Protein AF-A0A1K2HJA5-F1 (afdb_monomer)

Foldseek 3Di:
DDPVVVVLVVLLVLLVVVLPDPPWDPLLNVLSVVLNVCVVVVHDQQVSLQSNLVSCVVCLVVVNGDPSVNVSSVVCVVVCSHPCVCCVPCVVPPPPPDDDD

InterPro domains:
  IPR015046 Lactococcin-A immunity protein-like [PF08951] (7-77)

Solvent-accessible surface area (backbone atoms only — not comparable to full-atom values): 5990 Å² total; per-residue (Å²): 135,55,76,65,57,53,55,51,51,53,50,48,52,51,40,49,56,54,52,68,39,83,85,51,52,67,84,59,36,53,48,39,47,50,37,43,58,40,53,75,69,67,46,64,62,55,60,45,36,37,54,40,45,63,71,46,43,71,35,55,78,66,70,64,49,42,73,70,56,42,53,49,51,49,52,36,51,75,69,53,55,32,55,69,75,52,56,81,75,42,68,85,55,82,77,73,88,79,84,90,129

Radius of gyration: 13.97 Å; Cα contacts (8 Å, |Δi|>4): 68; chains: 1; bounding box: 33×35×31 Å

Structure (mmCIF, N/CA/C/O backbone):
data_AF-A0A1K2HJA5-F1
#
_entry.id   AF-A0A1K2HJA5-F1
#
loop_
_atom_site.group_PDB
_atom_site.id
_atom_site.type_symbol
_atom_site.label_atom_id
_atom_site.label_alt_id
_atom_site.label_comp_id
_atom_site.label_asym_id
_atom_site.label_entity_id
_atom_site.label_seq_id
_atom_site.pdbx_PDB_ins_code
_atom_site.Cartn_x
_atom_site.Cartn_y
_atom_site.Cartn_z
_atom_site.occupancy
_atom_site.B_iso_or_equiv
_atom_site.auth_seq_id
_atom_site.auth_comp_id
_atom_site.auth_asym_id
_atom_site.auth_atom_id
_atom_site.pdbx_PDB_model_num
ATOM 1 N N . MET A 1 1 ? -21.731 2.416 13.778 1.00 57.41 1 MET A N 1
ATOM 2 C CA . MET A 1 1 ? -20.502 2.507 12.966 1.00 57.41 1 MET A CA 1
ATOM 3 C C . MET A 1 1 ? -19.726 3.730 13.411 1.00 57.41 1 MET A C 1
ATOM 5 O O . MET A 1 1 ? -20.268 4.830 13.380 1.00 57.41 1 MET A O 1
ATOM 9 N N . THR A 1 2 ? -18.512 3.538 13.913 1.00 79.06 2 THR A N 1
ATOM 10 C CA . THR A 1 2 ? -17.662 4.637 14.386 1.00 79.06 2 THR A CA 1
ATOM 11 C C . THR A 1 2 ? -17.005 5.360 13.207 1.00 79.06 2 THR A C 1
ATOM 13 O O . THR A 1 2 ? -16.874 4.808 12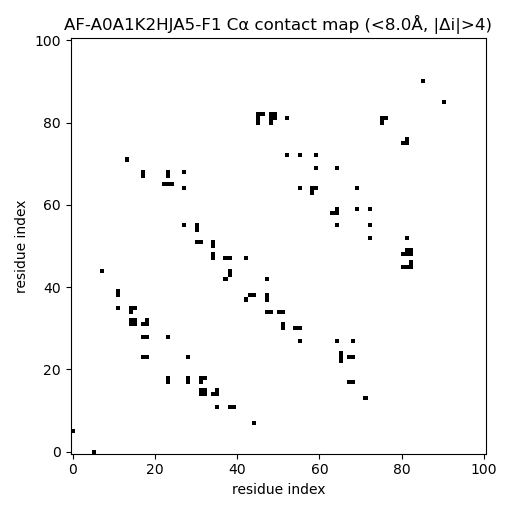.114 1.00 79.06 2 THR A O 1
ATOM 16 N N . LYS A 1 3 ? -16.558 6.607 13.412 1.00 75.44 3 LYS A N 1
ATOM 17 C CA . LYS A 1 3 ? -15.846 7.380 12.377 1.00 75.44 3 LYS A CA 1
ATOM 18 C C . LYS A 1 3 ? -14.633 6.617 11.814 1.00 75.44 3 LYS A C 1
ATOM 20 O O . LYS A 1 3 ? -14.425 6.619 10.607 1.00 75.44 3 LYS A O 1
ATOM 25 N N . ARG A 1 4 ? -13.887 5.913 12.675 1.00 71.50 4 ARG A N 1
ATOM 26 C CA . ARG A 1 4 ? -12.691 5.151 12.276 1.00 71.50 4 ARG A CA 1
ATOM 27 C C . ARG A 1 4 ? -13.015 3.917 11.434 1.00 71.50 4 ARG A C 1
ATOM 29 O O . ARG A 1 4 ? -12.296 3.627 10.488 1.00 71.50 4 ARG A O 1
ATOM 36 N N . GLU A 1 5 ? -14.098 3.208 11.750 1.00 77.25 5 GLU A N 1
ATOM 37 C CA . GLU A 1 5 ? -14.551 2.061 10.947 1.00 77.25 5 GLU A CA 1
ATOM 38 C C . GLU A 1 5 ? -14.920 2.492 9.527 1.00 77.25 5 GLU A C 1
ATOM 40 O O . GLU A 1 5 ? -14.551 1.830 8.561 1.00 77.25 5 GLU A O 1
ATOM 45 N N . LYS A 1 6 ? -15.592 3.643 9.390 1.00 82.25 6 LYS A N 1
ATOM 46 C CA . LYS A 1 6 ? -15.922 4.209 8.079 1.00 82.25 6 LYS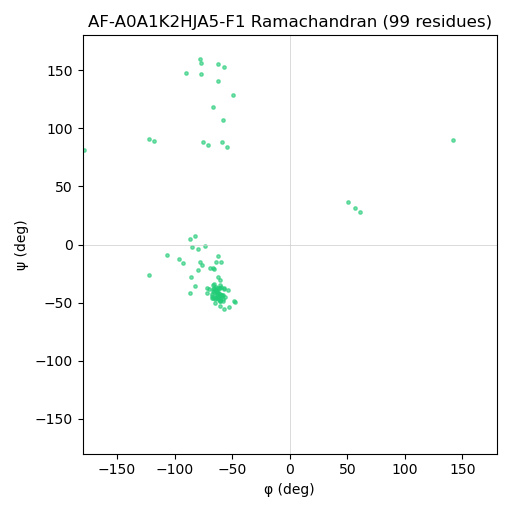 A CA 1
ATOM 47 C C . LYS A 1 6 ? -14.666 4.506 7.257 1.00 82.25 6 LYS A C 1
ATOM 49 O O . LYS A 1 6 ? -14.578 4.078 6.112 1.00 82.25 6 LYS A O 1
ATOM 54 N N . GLU A 1 7 ? -13.683 5.174 7.857 1.00 81.38 7 GLU A N 1
ATOM 55 C CA . GLU A 1 7 ? -12.412 5.507 7.198 1.00 81.38 7 GLU A CA 1
ATOM 56 C C . GLU A 1 7 ? -11.609 4.256 6.796 1.00 81.38 7 GLU A C 1
ATOM 58 O O . GLU A 1 7 ? -10.998 4.232 5.724 1.00 81.38 7 GLU A O 1
ATOM 63 N N . SER A 1 8 ? -11.628 3.212 7.633 1.00 81.88 8 SER A N 1
ATOM 64 C CA . SER A 1 8 ? -11.003 1.915 7.341 1.00 81.88 8 SER A CA 1
ATOM 65 C C . SER A 1 8 ? -11.672 1.227 6.149 1.00 81.88 8 SER A C 1
ATOM 67 O O . SER A 1 8 ? -10.991 0.777 5.228 1.00 81.88 8 SER A O 1
ATOM 69 N N . ASN A 1 9 ? -13.007 1.211 6.116 1.00 87.62 9 ASN A N 1
ATOM 70 C CA . ASN A 1 9 ? -13.778 0.615 5.023 1.00 87.62 9 ASN A CA 1
ATOM 71 C C . ASN A 1 9 ? -13.591 1.368 3.697 1.00 87.62 9 ASN A C 1
ATOM 73 O O . ASN A 1 9 ? -13.493 0.749 2.639 1.00 87.62 9 ASN A O 1
ATOM 77 N N . GLU A 1 10 ? -13.488 2.697 3.740 1.00 91.12 10 GLU A N 1
ATOM 78 C CA . GLU A 1 10 ? -13.179 3.512 2.560 1.00 91.12 10 GLU A CA 1
ATOM 79 C C . GLU A 1 10 ? -11.787 3.195 1.996 1.00 91.12 10 GLU A C 1
ATOM 81 O O . GLU A 1 10 ? -11.621 3.109 0.779 1.00 91.12 10 GLU A O 1
ATOM 86 N N . ILE A 1 11 ? -10.787 2.987 2.860 1.00 91.44 11 ILE A N 1
ATOM 87 C CA . ILE A 1 11 ? -9.437 2.584 2.437 1.00 91.44 11 ILE A CA 1
ATOM 88 C C . ILE A 1 11 ? -9.436 1.177 1.852 1.00 91.44 11 ILE A C 1
ATOM 90 O O . ILE A 1 11 ? -8.842 0.962 0.797 1.00 91.44 11 ILE A O 1
ATOM 94 N N . LEU A 1 12 ? -10.127 0.235 2.494 1.00 93.75 12 LEU A N 1
ATOM 95 C CA . LEU A 1 12 ? -10.254 -1.126 1.987 1.00 93.75 12 LEU A CA 1
ATOM 96 C C . LEU A 1 12 ? -10.896 -1.141 0.591 1.00 93.75 12 LEU A C 1
ATOM 98 O O . LEU A 1 12 ? -10.388 -1.810 -0.306 1.00 93.75 12 LEU A O 1
ATOM 102 N N . SER A 1 13 ? -11.947 -0.345 0.379 1.00 95.25 13 SER A N 1
ATOM 103 C CA . SER A 1 13 ? -12.590 -0.184 -0.932 1.00 95.25 13 SER A CA 1
ATOM 104 C C . SER A 1 13 ? -11.633 0.386 -1.988 1.00 95.25 13 SER A C 1
ATOM 106 O O . SER A 1 13 ? -11.560 -0.117 -3.109 1.00 95.25 13 SER A O 1
ATOM 108 N N . GLN A 1 14 ? -10.824 1.388 -1.631 1.00 95.56 14 GLN A N 1
ATOM 109 C CA . GLN A 1 14 ? -9.804 1.929 -2.536 1.00 95.56 14 GLN A CA 1
ATOM 110 C C . GLN A 1 14 ? -8.752 0.882 -2.913 1.00 95.56 14 GLN A C 1
ATOM 112 O O . GLN A 1 14 ? -8.455 0.724 -4.096 1.00 95.56 14 GLN A O 1
ATOM 117 N N . ILE A 1 15 ? -8.226 0.135 -1.937 1.00 96.00 15 ILE A N 1
ATOM 118 C CA . ILE A 1 15 ? -7.258 -0.944 -2.184 1.00 96.00 15 ILE A CA 1
ATOM 119 C C . ILE A 1 15 ? -7.874 -2.005 -3.100 1.00 96.00 15 ILE A C 1
ATOM 121 O O . ILE A 1 15 ? -7.229 -2.440 -4.050 1.00 96.00 15 ILE A O 1
ATOM 125 N N . TYR A 1 16 ? -9.131 -2.382 -2.863 1.00 96.75 16 TYR A N 1
ATOM 126 C CA . TYR A 1 16 ? -9.851 -3.338 -3.700 1.00 96.75 16 TYR A CA 1
ATOM 127 C C . TYR A 1 16 ? -9.924 -2.880 -5.165 1.00 96.75 16 TYR A C 1
ATOM 129 O O . TYR A 1 16 ? -9.554 -3.628 -6.070 1.00 96.75 16 TYR A O 1
ATOM 137 N N . ASN A 1 17 ? -10.310 -1.623 -5.403 1.00 97.31 17 ASN A N 1
ATOM 138 C CA . ASN A 1 17 ? -10.368 -1.049 -6.750 1.00 97.31 17 ASN A CA 1
ATOM 139 C C . ASN A 1 17 ? -8.994 -1.015 -7.436 1.00 97.31 17 ASN A C 1
ATOM 141 O O . ASN A 1 17 ? -8.900 -1.266 -8.636 1.00 97.31 17 ASN A O 1
ATOM 145 N N . LEU A 1 18 ? -7.920 -0.741 -6.689 1.00 97.19 18 LEU A N 1
ATOM 146 C CA . LEU A 1 18 ? 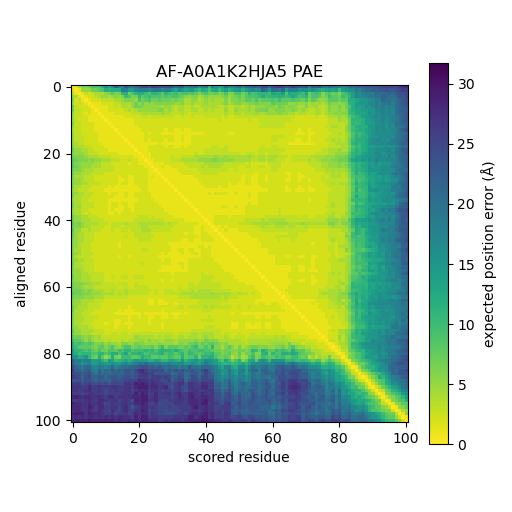-6.559 -0.779 -7.229 1.00 97.19 18 LEU A CA 1
ATOM 147 C C . LEU A 1 18 ? -6.134 -2.199 -7.605 1.00 97.19 18 LEU A C 1
ATOM 149 O O . LEU A 1 18 ? -5.570 -2.393 -8.674 1.00 97.19 18 LEU A O 1
ATOM 153 N N . VAL A 1 19 ? -6.435 -3.197 -6.771 1.00 96.81 19 VAL A N 1
ATOM 154 C CA . VAL A 1 19 ? -6.125 -4.609 -7.059 1.00 96.81 19 VAL A CA 1
ATOM 155 C C . VAL A 1 19 ? -6.815 -5.085 -8.339 1.00 96.81 19 VAL A C 1
ATOM 157 O O . VAL A 1 19 ? -6.234 -5.870 -9.088 1.00 96.81 19 VAL A O 1
ATOM 160 N N . LEU A 1 20 ? -8.038 -4.618 -8.598 1.00 96.62 20 LEU A N 1
ATOM 161 C CA . LEU A 1 20 ? -8.785 -4.950 -9.812 1.00 96.62 20 LEU A CA 1
ATOM 162 C C . LEU A 1 20 ? -8.310 -4.200 -11.058 1.00 96.62 20 LEU A C 1
ATOM 164 O O . LEU A 1 20 ? -8.607 -4.635 -12.169 1.00 96.62 20 LEU A O 1
ATOM 168 N N . ASN A 1 21 ? -7.572 -3.103 -10.900 1.00 95.69 21 ASN A N 1
ATOM 169 C CA . ASN A 1 21 ? -7.135 -2.284 -12.019 1.00 95.69 21 ASN A CA 1
ATOM 170 C C . ASN A 1 21 ? -6.134 -3.067 -12.902 1.00 95.69 21 ASN A C 1
ATOM 172 O O . ASN A 1 21 ? -5.066 -3.440 -12.415 1.00 95.69 21 ASN A O 1
ATOM 176 N N . PRO A 1 22 ? -6.435 -3.334 -14.187 1.00 94.19 22 PRO A N 1
ATOM 177 C CA . PRO A 1 22 ? -5.539 -4.084 -15.070 1.00 94.19 22 PRO A CA 1
ATOM 178 C C . PRO A 1 22 ? -4.225 -3.348 -15.376 1.00 94.19 22 PRO A C 1
ATOM 180 O O . PRO A 1 22 ? -3.243 -4.002 -15.709 1.00 94.19 22 PRO A O 1
ATOM 183 N N . ASP A 1 23 ? -4.185 -2.026 -15.200 1.00 94.31 23 ASP A N 1
ATOM 184 C CA . ASP A 1 23 ? -3.058 -1.166 -15.580 1.00 94.31 23 ASP A CA 1
ATOM 185 C C . ASP A 1 23 ? -1.95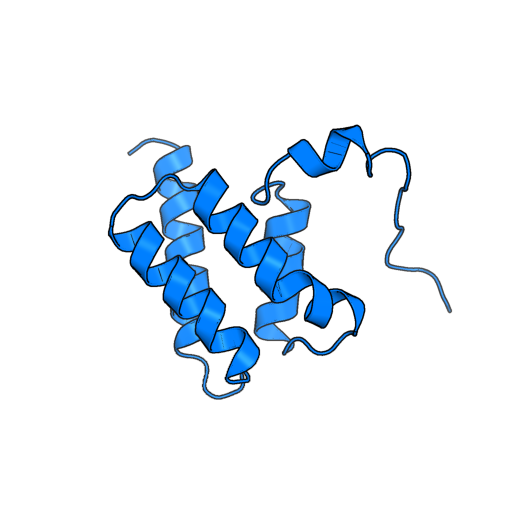5 -1.081 -14.511 1.00 94.31 23 ASP A C 1
ATOM 187 O O . ASP A 1 23 ? -0.944 -0.404 -14.710 1.00 94.31 23 ASP A O 1
ATOM 191 N N . ILE A 1 24 ? -2.137 -1.731 -13.354 1.00 95.81 24 ILE A N 1
ATOM 192 C CA . ILE A 1 24 ? -1.116 -1.761 -12.297 1.00 95.81 24 ILE A CA 1
ATOM 193 C C . ILE A 1 24 ? -0.171 -2.944 -12.475 1.00 95.81 24 ILE A C 1
ATOM 195 O O . ILE A 1 24 ? -0.565 -4.041 -12.882 1.00 95.81 24 ILE A O 1
ATOM 199 N N . ASN A 1 25 ? 1.082 -2.752 -12.084 1.00 95.69 25 ASN A N 1
ATOM 200 C CA . ASN A 1 25 ? 2.092 -3.788 -12.195 1.00 95.69 25 ASN A CA 1
ATOM 201 C C . ASN A 1 25 ? 1.945 -4.848 -11.097 1.00 95.69 25 ASN A C 1
ATOM 203 O O . ASN A 1 25 ? 1.475 -4.580 -9.988 1.00 95.69 25 ASN A O 1
ATOM 207 N N . THR A 1 26 ? 2.454 -6.053 -11.356 1.00 95.56 26 THR A N 1
ATOM 208 C CA . THR A 1 26 ? 2.431 -7.165 -10.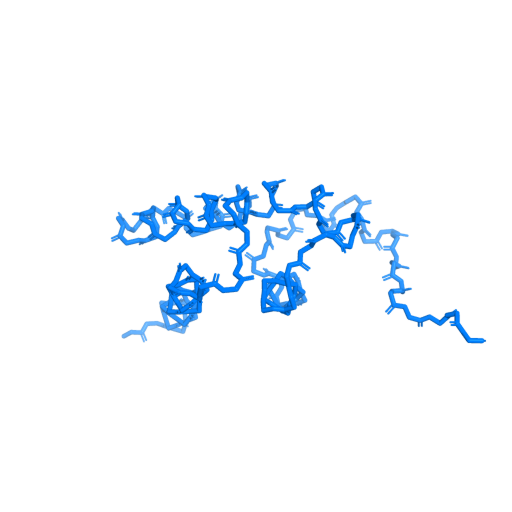391 1.00 95.56 26 THR A CA 1
ATOM 209 C C . THR A 1 26 ? 3.108 -6.813 -9.063 1.00 95.56 26 THR A C 1
ATOM 211 O O . THR A 1 26 ? 2.606 -7.183 -8.006 1.00 95.56 26 THR A O 1
ATOM 214 N N . TYR A 1 27 ? 4.213 -6.060 -9.089 1.00 95.25 27 TYR A N 1
ATOM 215 C CA . TYR A 1 27 ? 4.925 -5.662 -7.867 1.00 95.25 27 TYR A CA 1
ATOM 216 C C . TYR A 1 27 ? 4.145 -4.652 -7.007 1.00 95.25 27 TYR A C 1
ATOM 218 O O . TYR A 1 27 ? 4.418 -4.541 -5.818 1.00 95.25 27 TYR A O 1
ATOM 226 N N . GLU A 1 28 ? 3.167 -3.944 -7.579 1.00 97.31 28 GLU A N 1
ATOM 227 C CA . GLU A 1 28 ? 2.223 -3.089 -6.844 1.00 97.31 28 GLU A CA 1
ATOM 228 C C . GLU A 1 28 ? 1.032 -3.920 -6.360 1.00 97.31 28 GLU A C 1
ATOM 230 O O . GLU A 1 28 ? 0.578 -3.792 -5.224 1.00 97.31 28 GLU A O 1
ATOM 235 N N . ARG A 1 29 ? 0.539 -4.819 -7.222 1.00 97.88 29 ARG A N 1
ATOM 236 C CA . ARG A 1 29 ? -0.631 -5.656 -6.953 1.00 97.88 29 ARG A CA 1
ATOM 237 C C . ARG A 1 29 ? -0.410 -6.611 -5.786 1.00 97.88 29 ARG A C 1
ATOM 239 O O . ARG A 1 29 ? -1.315 -6.778 -4.975 1.00 97.88 29 ARG A O 1
ATOM 246 N N . THR A 1 30 ? 0.764 -7.230 -5.685 1.00 97.56 30 THR A N 1
ATOM 247 C CA . THR A 1 30 ? 1.087 -8.189 -4.616 1.00 97.56 30 THR A CA 1
ATOM 248 C C . THR A 1 30 ? 0.924 -7.596 -3.206 1.00 97.56 30 THR A C 1
ATOM 250 O O . THR A 1 30 ? 0.144 -8.158 -2.431 1.00 97.56 30 THR A O 1
ATOM 253 N N . PRO A 1 31 ? 1.576 -6.471 -2.843 1.00 97.25 31 PRO A N 1
ATOM 254 C CA . PRO A 1 31 ? 1.398 -5.870 -1.521 1.00 97.25 31 PRO A CA 1
ATOM 255 C C . PRO A 1 31 ? -0.018 -5.316 -1.307 1.00 97.25 31 PRO A C 1
ATOM 257 O O . PRO A 1 31 ? -0.568 -5.471 -0.216 1.00 97.25 31 PRO A O 1
ATOM 260 N N . LEU A 1 32 ? -0.668 -4.767 -2.344 1.00 97.88 32 LEU A N 1
ATOM 261 C CA . LEU A 1 32 ? -2.068 -4.329 -2.260 1.00 97.88 32 LEU A CA 1
ATOM 262 C C . LEU A 1 32 ? -3.019 -5.493 -1.940 1.00 97.88 32 LEU A C 1
ATOM 264 O O . LEU A 1 32 ? -3.867 -5.369 -1.060 1.00 97.88 32 LEU A O 1
ATOM 268 N N . LEU A 1 33 ? -2.860 -6.640 -2.606 1.00 97.75 33 LEU A N 1
ATOM 269 C CA . LEU A 1 33 ? -3.669 -7.836 -2.367 1.00 97.75 33 LEU A CA 1
ATOM 270 C C . LEU A 1 33 ? -3.435 -8.402 -0.961 1.00 97.75 33 LEU A C 1
ATOM 272 O O . LEU A 1 33 ? -4.384 -8.822 -0.298 1.00 97.75 33 LEU A O 1
ATOM 276 N N . ASN A 1 34 ? -2.186 -8.387 -0.491 1.00 97.56 34 ASN A N 1
ATOM 277 C CA . ASN A 1 34 ? -1.852 -8.785 0.872 1.00 97.56 34 ASN A CA 1
ATOM 278 C C . ASN A 1 34 ? -2.561 -7.879 1.894 1.00 97.56 34 ASN A C 1
ATOM 280 O O . ASN A 1 34 ? -3.317 -8.371 2.734 1.00 97.56 34 ASN A O 1
ATOM 284 N N . ALA A 1 35 ? -2.411 -6.558 1.763 1.00 96.56 35 ALA A N 1
ATOM 285 C CA . ALA A 1 35 ? -3.075 -5.592 2.632 1.00 96.56 35 ALA A CA 1
ATOM 286 C C . ALA A 1 35 ? -4.602 -5.767 2.628 1.00 96.56 35 ALA A C 1
ATOM 288 O O . ALA A 1 35 ? -5.216 -5.836 3.692 1.00 96.56 35 ALA A O 1
ATOM 289 N N . LYS A 1 36 ? -5.205 -5.936 1.445 1.00 96.50 36 LYS A N 1
ATOM 290 C CA . LYS A 1 36 ? -6.639 -6.208 1.258 1.00 96.50 36 LYS A CA 1
ATOM 291 C C . LYS A 1 36 ? -7.098 -7.407 2.093 1.00 96.50 36 LYS A C 1
ATOM 293 O O . LYS A 1 36 ? -8.019 -7.286 2.894 1.00 96.50 36 LYS A O 1
ATOM 298 N N . ASN A 1 37 ? -6.424 -8.549 1.948 1.00 97.06 37 ASN A N 1
ATOM 299 C CA . ASN A 1 37 ? -6.788 -9.788 2.641 1.00 97.06 37 ASN A CA 1
ATOM 300 C C . ASN A 1 37 ? -6.604 -9.689 4.166 1.00 97.06 37 ASN A C 1
ATOM 302 O O . ASN A 1 37 ? -7.361 -10.299 4.917 1.00 97.06 37 ASN A O 1
ATOM 306 N N . ARG A 1 38 ? -5.601 -8.939 4.639 1.00 96.25 38 ARG A N 1
ATOM 307 C CA . ARG A 1 38 ? -5.359 -8.721 6.077 1.00 96.25 38 ARG A CA 1
ATOM 308 C C . ARG A 1 38 ? -6.410 -7.802 6.696 1.00 96.25 38 ARG A C 1
ATOM 310 O O . ARG A 1 38 ? -6.925 -8.094 7.772 1.00 96.25 38 ARG A O 1
ATOM 317 N N . LEU A 1 39 ? -6.783 -6.732 5.993 1.00 93.25 39 LEU A N 1
ATOM 318 C CA . LEU A 1 39 ? -7.853 -5.826 6.416 1.00 93.25 39 LEU A CA 1
ATOM 319 C C . LEU A 1 39 ? -9.221 -6.524 6.454 1.00 93.25 39 LEU A C 1
ATOM 321 O O . LEU A 1 39 ? -9.967 -6.322 7.407 1.00 93.25 39 LEU A O 1
ATOM 325 N N . GLU A 1 40 ? -9.529 -7.401 5.491 1.00 93.31 40 GLU A N 1
ATOM 326 C CA . GLU A 1 40 ? -10.756 -8.223 5.512 1.00 93.31 40 GLU A CA 1
ATOM 327 C C . GLU A 1 40 ? -10.834 -9.149 6.734 1.00 93.31 40 GLU A C 1
ATOM 329 O O . GLU A 1 40 ? -11.917 -9.428 7.244 1.00 93.31 40 GLU A O 1
ATOM 334 N N . LYS A 1 41 ? -9.683 -9.601 7.241 1.00 94.06 41 LYS A N 1
ATOM 335 C CA . LYS A 1 41 ? -9.583 -10.411 8.463 1.00 94.06 41 LYS A CA 1
ATOM 336 C C . LYS A 1 41 ? -9.614 -9.579 9.749 1.00 94.06 41 LYS A C 1
ATOM 338 O O . LYS A 1 41 ? -9.408 -10.136 10.824 1.00 94.06 41 LYS A O 1
ATOM 343 N N . ASN A 1 42 ? -9.879 -8.274 9.659 1.00 90.00 42 ASN A N 1
ATOM 344 C CA . ASN A 1 42 ? -9.836 -7.331 10.778 1.00 90.00 42 ASN A CA 1
ATOM 345 C C . ASN A 1 42 ? -8.473 -7.296 11.495 1.00 90.00 42 ASN A C 1
ATOM 347 O O . ASN A 1 42 ? -8.404 -7.049 12.701 1.00 90.00 42 ASN A O 1
ATOM 351 N N . GLU A 1 43 ? -7.370 -7.535 10.773 1.00 92.31 43 GLU A N 1
ATOM 352 C CA . GLU A 1 43 ? -6.042 -7.279 11.333 1.00 92.31 43 GLU A CA 1
ATOM 353 C C . GLU A 1 43 ? -5.861 -5.791 11.666 1.00 92.31 43 GLU A C 1
ATOM 355 O O . GLU A 1 43 ? -6.492 -4.909 11.082 1.00 92.31 43 GLU A O 1
ATOM 360 N N . TYR A 1 44 ? -4.965 -5.504 12.615 1.00 90.00 44 TYR A N 1
ATOM 361 C CA . TYR A 1 44 ? -4.743 -4.154 13.126 1.00 90.00 44 TYR A CA 1
ATOM 362 C C . TYR A 1 44 ? -4.353 -3.170 12.010 1.00 90.00 44 TYR A C 1
ATOM 364 O O . TYR A 1 44 ? -3.222 -3.188 11.515 1.00 90.00 44 TYR A O 1
ATOM 372 N N . PHE A 1 45 ? -5.293 -2.288 11.655 1.00 89.50 45 PHE A N 1
ATOM 373 C CA . PHE A 1 45 ? -5.203 -1.378 10.510 1.00 89.50 45 PHE A CA 1
ATOM 374 C C . PHE A 1 45 ? -3.868 -0.614 10.418 1.00 89.50 45 PHE A C 1
ATOM 376 O O . PHE A 1 45 ? -3.247 -0.670 9.356 1.00 89.50 45 PHE A O 1
ATOM 383 N N . PRO A 1 46 ? -3.348 0.026 11.490 1.00 89.25 46 PRO A N 1
ATOM 384 C CA . PRO A 1 46 ? -2.081 0.757 11.406 1.00 89.25 46 PRO A CA 1
ATOM 385 C C . PRO A 1 46 ? -0.891 -0.123 11.016 1.00 89.25 46 PRO A C 1
ATOM 387 O O . PRO A 1 46 ? -0.053 0.301 10.226 1.00 89.25 46 PRO A O 1
ATOM 390 N N . ARG A 1 47 ? -0.840 -1.372 11.502 1.00 90.50 47 ARG A N 1
ATOM 391 C CA . ARG A 1 47 ? 0.223 -2.315 11.130 1.00 90.50 47 ARG A CA 1
ATOM 392 C C . ARG A 1 47 ? 0.127 -2.696 9.657 1.00 90.5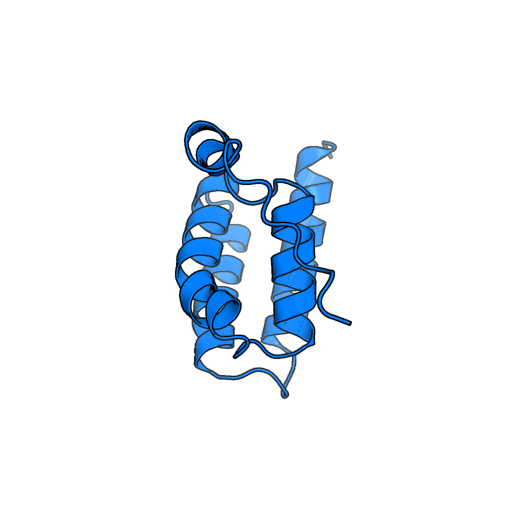0 47 ARG A C 1
ATOM 394 O O . ARG A 1 47 ? 1.135 -2.670 8.964 1.00 90.50 47 ARG A O 1
ATOM 401 N N . VAL A 1 48 ? -1.075 -3.010 9.174 1.00 94.25 48 VAL A N 1
ATOM 402 C CA . VAL A 1 48 ? -1.279 -3.379 7.765 1.00 94.25 48 VAL A CA 1
ATOM 403 C C . VAL A 1 48 ? -0.911 -2.221 6.836 1.00 94.25 48 VAL A C 1
ATOM 405 O O . VAL A 1 48 ? -0.230 -2.431 5.836 1.00 94.25 48 VAL A O 1
ATOM 408 N N . MET A 1 49 ? -1.305 -0.994 7.186 1.00 93.19 49 MET A N 1
ATOM 409 C CA . MET A 1 49 ? -0.963 0.193 6.403 1.00 93.19 49 MET A CA 1
ATOM 410 C C . MET A 1 49 ? 0.537 0.490 6.419 1.00 93.19 49 MET A C 1
ATOM 412 O O . MET A 1 49 ? 1.084 0.832 5.376 1.00 93.19 49 MET A O 1
ATOM 416 N N . LYS A 1 50 ? 1.217 0.326 7.559 1.00 91.12 50 LYS A N 1
ATOM 417 C CA . LYS A 1 50 ? 2.675 0.481 7.655 1.00 91.12 50 LYS A CA 1
ATOM 418 C C . LYS A 1 50 ? 3.425 -0.525 6.783 1.00 91.12 50 LYS A C 1
ATOM 420 O O . LYS A 1 50 ? 4.362 -0.145 6.087 1.00 91.12 50 LYS A O 1
ATOM 425 N N . ASP A 1 51 ? 3.005 -1.788 6.804 1.00 94.56 51 ASP A N 1
ATOM 426 C CA . ASP A 1 51 ? 3.610 -2.832 5.974 1.00 94.56 51 ASP A CA 1
ATOM 427 C C . ASP A 1 51 ? 3.396 -2.517 4.479 1.00 94.56 51 ASP A C 1
ATOM 429 O O . ASP A 1 51 ? 4.338 -2.554 3.691 1.00 94.56 51 ASP A O 1
ATOM 433 N N . LEU A 1 52 ? 2.181 -2.093 4.101 1.00 95.81 52 LEU A N 1
ATOM 434 C CA . LEU A 1 52 ? 1.870 -1.670 2.731 1.00 95.81 52 LEU A CA 1
ATOM 435 C C . LEU A 1 52 ? 2.721 -0.474 2.281 1.00 95.81 52 LEU A C 1
ATOM 437 O O . LEU A 1 52 ? 3.196 -0.431 1.146 1.00 95.81 52 LEU A O 1
ATOM 441 N N . GLU A 1 53 ? 2.909 0.509 3.159 1.00 94.25 53 GLU A N 1
ATOM 442 C CA . GLU A 1 53 ? 3.775 1.651 2.888 1.00 94.25 53 GLU A CA 1
ATOM 443 C C . GLU A 1 53 ? 5.214 1.213 2.627 1.00 94.25 53 GLU A C 1
ATOM 445 O O . GLU A 1 53 ? 5.831 1.652 1.657 1.00 94.25 53 GLU A O 1
ATOM 450 N N . PHE A 1 54 ? 5.744 0.355 3.499 1.00 94.50 54 PHE A N 1
ATOM 451 C CA . PHE A 1 54 ? 7.109 -0.140 3.422 1.00 94.50 54 PHE A CA 1
ATOM 452 C C . PHE A 1 54 ? 7.367 -0.843 2.085 1.00 94.50 54 PHE A C 1
ATOM 454 O O . PHE A 1 54 ? 8.370 -0.555 1.428 1.00 94.50 54 PHE A O 1
ATOM 461 N N . ASP A 1 55 ? 6.422 -1.674 1.644 1.00 96.00 55 ASP A N 1
ATOM 462 C CA . ASP A 1 55 ? 6.511 -2.402 0.379 1.00 96.00 55 ASP A CA 1
ATOM 463 C C . ASP A 1 55 ? 6.454 -1.471 -0.847 1.00 96.00 55 ASP A C 1
ATOM 465 O O . ASP A 1 55 ? 7.168 -1.687 -1.830 1.00 96.00 55 ASP A O 1
ATOM 469 N N . LEU A 1 56 ? 5.633 -0.412 -0.811 1.00 95.50 56 LEU A N 1
ATOM 470 C CA . LEU A 1 56 ? 5.445 0.506 -1.946 1.00 95.50 56 LEU A CA 1
ATOM 471 C C . LEU A 1 56 ? 6.480 1.643 -2.010 1.00 95.50 56 LEU A C 1
ATOM 473 O O . LEU A 1 56 ? 6.802 2.129 -3.100 1.00 95.50 56 LEU A O 1
ATOM 477 N N . ARG A 1 57 ? 7.042 2.055 -0.870 1.00 93.81 57 ARG A N 1
ATOM 478 C CA . ARG A 1 57 ? 8.015 3.152 -0.737 1.00 93.81 57 ARG A CA 1
ATOM 479 C C . ARG A 1 57 ? 9.179 3.112 -1.738 1.00 93.81 57 ARG A C 1
ATOM 481 O O . ARG A 1 57 ? 9.438 4.150 -2.353 1.00 93.81 57 ARG A O 1
ATOM 488 N N . PRO A 1 58 ? 9.907 1.994 -1.946 1.00 95.19 58 PRO A N 1
ATOM 489 C CA . PRO A 1 58 ? 11.035 1.985 -2.881 1.00 95.19 58 PRO A CA 1
ATOM 490 C C . PRO A 1 58 ? 10.613 2.293 -4.324 1.00 95.19 58 PRO A C 1
ATOM 492 O O . PRO A 1 58 ? 11.410 2.834 -5.091 1.00 95.19 58 PRO A O 1
ATOM 495 N N . TYR A 1 59 ? 9.370 1.983 -4.696 1.00 95.25 59 TYR A N 1
ATOM 496 C CA . TYR A 1 59 ? 8.813 2.295 -6.011 1.00 95.25 59 TYR A CA 1
ATOM 497 C C . TYR A 1 59 ? 8.300 3.732 -6.084 1.00 95.25 59 TYR A C 1
ATOM 499 O O . TYR A 1 59 ? 8.474 4.377 -7.117 1.00 95.25 59 TYR A O 1
ATOM 507 N N . ALA A 1 60 ? 7.737 4.252 -4.990 1.00 91.88 60 ALA A N 1
ATOM 508 C CA . ALA A 1 60 ? 7.327 5.649 -4.879 1.00 91.88 60 ALA A CA 1
ATOM 509 C C . ALA A 1 60 ? 8.523 6.602 -5.044 1.00 91.88 60 ALA A C 1
ATOM 511 O O . ALA A 1 60 ? 8.471 7.512 -5.862 1.00 91.88 60 ALA A O 1
ATOM 512 N N . ILE A 1 61 ? 9.634 6.339 -4.342 1.00 91.69 61 ILE A N 1
ATOM 513 C CA . ILE A 1 61 ? 10.868 7.146 -4.424 1.00 91.69 61 ILE A CA 1
ATOM 514 C C . ILE A 1 61 ? 11.450 7.144 -5.844 1.00 91.69 61 ILE A C 1
ATOM 516 O O . ILE A 1 61 ? 12.008 8.138 -6.296 1.00 91.69 61 ILE A O 1
ATOM 520 N N . LYS A 1 62 ? 11.317 6.023 -6.560 1.00 94.69 62 LYS A N 1
ATOM 521 C CA . LYS A 1 62 ? 11.810 5.866 -7.936 1.00 94.69 62 LYS A CA 1
ATOM 522 C C . LYS A 1 62 ? 10.808 6.331 -8.997 1.00 94.69 62 LYS A C 1
ATOM 524 O O . LYS A 1 62 ? 11.064 6.099 -10.176 1.00 94.69 62 LYS A O 1
ATOM 529 N N . SER A 1 63 ? 9.668 6.907 -8.602 1.00 92.81 63 SER A N 1
ATOM 530 C CA . SER A 1 63 ? 8.569 7.287 -9.502 1.00 92.81 63 SER A CA 1
ATOM 531 C C . SER A 1 63 ? 8.127 6.151 -10.435 1.00 92.81 63 SER A C 1
ATOM 533 O O . SER A 1 63 ? 7.811 6.374 -11.599 1.00 92.81 63 SER A O 1
ATOM 535 N N . LYS A 1 64 ? 8.142 4.910 -9.930 1.00 96.12 64 LYS A N 1
ATOM 536 C CA . LYS A 1 64 ? 7.770 3.705 -10.689 1.00 96.12 64 LYS A CA 1
ATOM 537 C C . LYS A 1 64 ? 6.326 3.267 -10.478 1.00 96.12 64 LYS A C 1
ATOM 539 O O . LYS A 1 64 ? 5.849 2.431 -11.231 1.00 96.12 64 LYS A O 1
ATOM 544 N N . LEU A 1 65 ? 5.637 3.814 -9.477 1.00 95.88 65 LEU A N 1
ATOM 545 C CA . LEU A 1 65 ? 4.229 3.506 -9.247 1.00 95.88 65 LEU A CA 1
ATOM 546 C C . LEU A 1 65 ? 3.368 3.950 -10.436 1.00 95.88 65 LEU A C 1
ATOM 548 O O . LEU A 1 65 ? 3.553 5.034 -10.991 1.00 95.88 65 LEU A O 1
ATOM 552 N N . SER A 1 66 ? 2.385 3.126 -10.776 1.00 96.94 66 SER A N 1
ATOM 553 C CA . SER A 1 66 ? 1.293 3.483 -11.675 1.00 96.94 66 SER A CA 1
ATOM 554 C C . SER A 1 66 ? 0.549 4.717 -11.151 1.00 96.94 66 SER A C 1
ATOM 556 O O . SER A 1 66 ? 0.496 4.979 -9.947 1.00 96.94 66 SER A O 1
ATOM 558 N N . SER A 1 67 ? -0.065 5.494 -12.049 1.00 95.50 67 SER A N 1
ATOM 559 C CA . SER A 1 67 ? -0.722 6.754 -11.667 1.00 95.50 67 SER A CA 1
ATOM 560 C C . SER A 1 67 ? -1.807 6.560 -10.596 1.00 95.50 67 SER A C 1
ATOM 562 O O . SER A 1 67 ? -1.948 7.386 -9.693 1.00 95.50 67 SER A O 1
ATOM 564 N N . SER A 1 68 ? -2.560 5.458 -10.665 1.00 96.31 68 SER A N 1
ATOM 565 C CA . SER A 1 68 ? -3.614 5.122 -9.703 1.00 96.31 68 SER A CA 1
ATOM 566 C C . SER A 1 68 ? -3.043 4.798 -8.318 1.00 96.31 68 SER A C 1
ATOM 568 O O . SER A 1 68 ? -3.514 5.344 -7.318 1.00 96.31 68 SER A O 1
ATOM 570 N N . VAL A 1 69 ? -1.987 3.984 -8.253 1.00 96.25 69 VAL A N 1
ATOM 571 C CA . VAL A 1 69 ? -1.334 3.599 -6.993 1.00 96.25 69 VAL A CA 1
ATOM 572 C C . VAL A 1 69 ? -0.554 4.768 -6.395 1.00 96.25 69 VAL A C 1
ATOM 574 O O . VAL A 1 69 ? -0.611 4.976 -5.187 1.00 96.25 69 VAL A O 1
ATOM 577 N N . ALA A 1 70 ? 0.098 5.595 -7.216 1.00 94.38 70 ALA A N 1
ATOM 578 C CA . ALA A 1 70 ? 0.780 6.805 -6.765 1.00 94.38 70 ALA A CA 1
ATOM 579 C C . ALA A 1 70 ? -0.192 7.790 -6.092 1.00 94.38 70 ALA A C 1
ATOM 581 O O . ALA A 1 70 ? 0.084 8.284 -4.999 1.00 94.38 70 ALA A O 1
ATOM 582 N N . LYS A 1 71 ? -1.363 8.035 -6.702 1.00 94.62 71 LYS A N 1
ATOM 583 C CA . LYS A 1 71 ? -2.418 8.887 -6.119 1.00 94.62 71 LYS A CA 1
ATOM 584 C C . LYS A 1 71 ? -2.893 8.364 -4.765 1.00 94.62 71 LYS A C 1
ATOM 586 O O . LYS A 1 71 ? -3.034 9.148 -3.830 1.00 94.62 71 LYS A O 1
ATOM 591 N N . PHE A 1 72 ? -3.108 7.054 -4.654 1.00 94.69 72 PHE A N 1
ATOM 592 C CA . PHE A 1 72 ? -3.477 6.416 -3.391 1.00 94.69 72 PHE A CA 1
ATOM 593 C C . PHE A 1 72 ? -2.368 6.520 -2.338 1.00 94.69 72 PHE A C 1
ATOM 595 O O . PHE A 1 72 ? -2.632 6.901 -1.202 1.00 94.69 72 PHE A O 1
ATOM 602 N N . TYR A 1 73 ? -1.122 6.230 -2.711 1.00 93.50 73 TYR A N 1
ATOM 603 C CA . TYR A 1 73 ? 0.023 6.301 -1.807 1.00 93.50 73 TYR A CA 1
ATOM 604 C C . TYR A 1 73 ? 0.181 7.712 -1.223 1.00 93.50 73 TYR A C 1
ATOM 606 O O . TYR A 1 73 ? 0.303 7.879 -0.009 1.00 93.50 73 TYR A O 1
ATOM 614 N N . MET A 1 74 ? 0.102 8.743 -2.071 1.00 89.75 74 MET A N 1
ATOM 615 C CA . MET A 1 74 ? 0.165 10.138 -1.629 1.00 89.75 74 MET A CA 1
ATOM 616 C C . MET A 1 74 ? -1.016 10.503 -0.725 1.00 89.75 74 MET A C 1
ATOM 618 O O . MET A 1 74 ? -0.802 11.080 0.337 1.00 89.75 74 MET A O 1
ATOM 622 N N . SER A 1 75 ? -2.250 10.138 -1.093 1.00 88.50 75 SER A N 1
ATOM 623 C CA . SER A 1 75 ? -3.431 10.4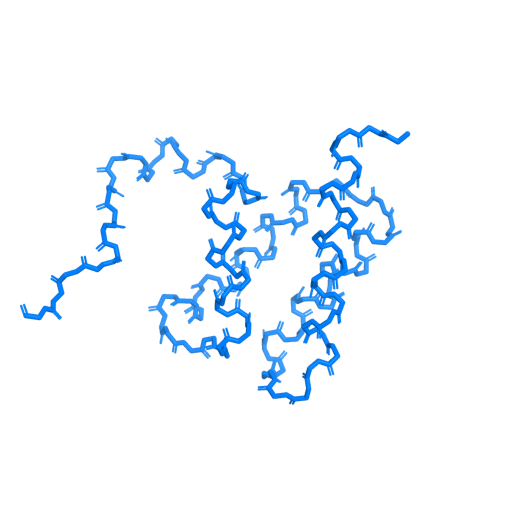73 -0.286 1.00 88.50 75 SER A CA 1
ATOM 624 C C . SER A 1 75 ? -3.401 9.800 1.090 1.00 88.50 75 SER A C 1
ATOM 626 O O . SER A 1 75 ? -3.718 10.442 2.092 1.00 88.50 75 SER A O 1
ATOM 628 N N . ALA A 1 76 ? -2.957 8.542 1.167 1.00 85.62 76 ALA A N 1
ATOM 629 C CA . ALA A 1 76 ? -2.781 7.814 2.419 1.00 85.62 76 ALA A CA 1
ATOM 630 C C . ALA A 1 76 ? -1.674 8.428 3.291 1.00 85.62 76 ALA A C 1
ATOM 632 O O . ALA A 1 76 ? -1.860 8.577 4.503 1.00 85.62 76 ALA A O 1
ATOM 633 N N . SER A 1 77 ? -0.564 8.850 2.678 1.00 82.19 77 SER A N 1
ATOM 634 C CA . SER A 1 77 ? 0.530 9.538 3.367 1.00 82.19 77 SER A CA 1
ATOM 635 C C . SER A 1 77 ? 0.095 10.898 3.916 1.00 82.19 77 SER A C 1
ATOM 637 O O . SER A 1 77 ? 0.292 11.172 5.098 1.00 82.19 77 SER A O 1
ATOM 639 N N . THR A 1 78 ? -0.535 11.743 3.097 1.00 76.25 78 THR A N 1
ATOM 640 C CA . THR A 1 78 ? -0.999 13.080 3.505 1.00 76.25 78 THR A CA 1
ATOM 641 C C . THR A 1 78 ? -2.079 13.003 4.580 1.00 76.25 78 THR A C 1
ATOM 643 O O . THR A 1 78 ? -2.090 13.808 5.507 1.00 76.25 78 THR A O 1
ATOM 646 N N . ALA A 1 79 ? -2.964 12.008 4.503 1.00 74.44 79 ALA A N 1
ATOM 647 C CA . ALA A 1 79 ? -3.987 11.781 5.517 1.00 74.44 79 ALA A CA 1
ATOM 648 C C . ALA A 1 79 ? -3.432 11.182 6.828 1.00 74.44 79 ALA A C 1
ATOM 650 O O . ALA A 1 79 ? -4.205 10.954 7.758 1.00 74.44 79 ALA A O 1
ATOM 651 N N . GLY A 1 80 ? -2.122 10.901 6.915 1.00 74.44 80 GLY A N 1
ATOM 652 C CA . GLY A 1 80 ? -1.503 10.270 8.084 1.00 74.44 80 GLY A CA 1
ATOM 653 C C . GLY A 1 80 ? -2.070 8.879 8.371 1.00 74.44 80 GLY A C 1
ATOM 654 O O . GLY A 1 80 ? -2.145 8.469 9.529 1.00 74.44 80 GLY A O 1
ATOM 655 N N . LYS A 1 81 ? -2.549 8.196 7.324 1.00 75.25 81 LYS A N 1
ATOM 656 C CA . LYS A 1 81 ? -3.065 6.823 7.401 1.00 75.25 81 LYS A CA 1
ATOM 657 C C . LYS A 1 81 ? -1.930 5.805 7.426 1.00 75.25 81 LYS A C 1
ATOM 659 O O . LYS A 1 81 ? -2.126 4.689 7.900 1.00 75.25 81 LYS A O 1
ATOM 664 N N . PHE A 1 82 ? -0.757 6.207 6.944 1.00 75.19 82 PHE A N 1
ATOM 665 C CA . PHE A 1 82 ? 0.504 5.580 7.300 1.00 75.19 82 PHE A CA 1
ATOM 666 C C . PHE A 1 82 ? 0.939 6.025 8.693 1.00 75.19 82 PHE A C 1
ATOM 668 O O . PHE A 1 82 ? 0.617 7.134 9.124 1.00 75.19 82 PHE A O 1
ATOM 675 N N . ASP A 1 83 ? 1.601 5.119 9.412 1.00 62.28 83 ASP A N 1
ATOM 676 C CA . ASP A 1 83 ? 1.911 5.275 10.830 1.00 62.28 83 ASP A CA 1
ATOM 677 C C . ASP A 1 83 ? 2.540 6.654 11.105 1.00 62.28 83 ASP A C 1
ATOM 679 O O . ASP A 1 83 ? 3.511 7.057 10.454 1.00 62.28 83 ASP A O 1
ATOM 683 N N . ARG A 1 84 ? 1.994 7.394 12.083 1.00 54.31 84 ARG A N 1
ATOM 684 C CA . ARG A 1 84 ? 2.491 8.736 12.458 1.00 54.31 84 ARG A CA 1
ATOM 685 C C . ARG A 1 84 ? 3.934 8.706 12.972 1.00 54.31 84 ARG A C 1
ATOM 687 O O . ARG A 1 84 ? 4.542 9.763 13.125 1.00 54.31 84 ARG A O 1
ATOM 694 N N . GLU A 1 85 ? 4.487 7.520 13.208 1.00 46.44 85 GLU A N 1
ATOM 695 C CA . GLU A 1 85 ? 5.870 7.279 13.627 1.00 46.44 85 GLU A CA 1
ATOM 696 C C . GLU A 1 85 ? 6.925 7.796 12.632 1.00 46.44 85 GLU A C 1
ATOM 698 O O . GLU A 1 85 ? 8.076 8.013 13.005 1.00 46.44 85 GLU A O 1
ATOM 703 N N . LEU A 1 86 ? 6.546 8.116 11.392 1.00 51.03 86 LEU A N 1
ATOM 704 C CA . LEU A 1 86 ? 7.417 8.865 1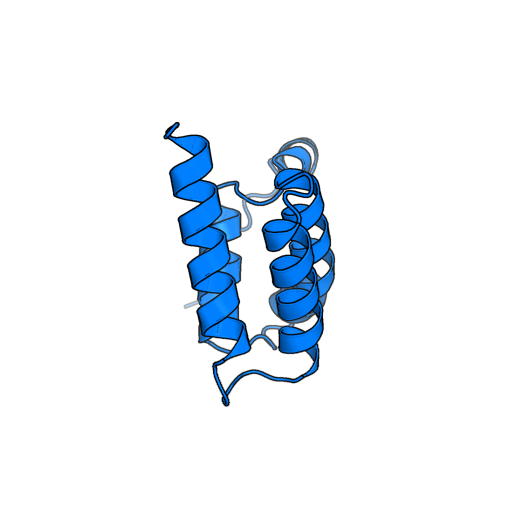0.478 1.00 51.03 86 LEU A CA 1
ATOM 705 C C . LEU A 1 86 ? 7.682 10.309 10.952 1.00 51.03 86 LEU A C 1
ATOM 707 O O . LEU A 1 86 ? 8.693 10.909 10.590 1.00 51.03 86 LEU A O 1
ATOM 711 N N . GLY A 1 87 ? 6.827 10.858 11.817 1.00 45.22 87 GLY A N 1
ATOM 712 C CA . GLY A 1 87 ? 6.900 12.222 12.339 1.00 45.22 87 GLY A CA 1
ATOM 713 C C . GLY A 1 87 ? 7.902 12.457 13.473 1.00 45.22 87 GLY A C 1
ATOM 714 O O . GLY A 1 87 ? 8.068 13.604 13.872 1.00 45.22 87 GLY A O 1
ATOM 715 N N . ARG A 1 88 ? 8.596 11.433 13.994 1.00 49.78 88 ARG A N 1
ATOM 716 C CA . ARG A 1 88 ? 9.683 11.651 14.977 1.00 49.78 88 ARG A CA 1
ATOM 717 C C . ARG A 1 88 ? 11.073 11.776 14.345 1.00 49.78 88 ARG A C 1
ATOM 719 O O . ARG A 1 88 ? 11.970 12.299 14.994 1.00 49.78 88 ARG A O 1
ATOM 726 N N . GLY A 1 89 ? 11.238 11.360 13.085 1.00 47.38 89 GLY A N 1
ATOM 727 C CA . GLY A 1 89 ? 12.504 11.470 12.342 1.00 47.38 89 GLY A CA 1
ATOM 728 C C . GLY A 1 89 ? 12.426 12.259 11.030 1.00 47.38 89 GLY A C 1
ATOM 729 O O . GLY A 1 89 ? 13.428 12.834 10.622 1.00 47.38 89 GLY A O 1
ATOM 730 N N . LEU A 1 90 ? 11.254 12.335 10.381 1.00 50.09 90 LEU A N 1
ATOM 731 C CA . LEU A 1 90 ? 11.077 13.017 9.086 1.00 50.09 90 LEU A CA 1
ATOM 732 C C . LEU A 1 90 ? 10.329 14.353 9.179 1.00 50.09 90 LEU A C 1
ATOM 734 O O . LEU A 1 90 ? 10.343 15.108 8.215 1.00 50.09 90 LEU A O 1
ATOM 738 N N . ALA A 1 91 ? 9.740 14.709 10.328 1.00 49.38 91 ALA A N 1
ATOM 739 C CA . ALA A 1 91 ? 9.179 16.054 10.525 1.00 49.38 91 ALA A CA 1
ATOM 740 C C . ALA A 1 91 ? 10.251 17.165 10.479 1.00 49.38 91 ALA A C 1
ATOM 742 O O . ALA A 1 91 ? 9.911 18.332 10.316 1.00 49.38 91 ALA A O 1
ATOM 743 N N . ALA A 1 92 ? 11.540 16.813 10.578 1.00 45.31 92 ALA A N 1
ATOM 744 C CA . ALA A 1 92 ? 12.650 17.735 10.342 1.00 45.31 92 ALA A CA 1
ATOM 745 C C . ALA A 1 92 ? 12.928 17.983 8.846 1.00 45.31 92 ALA A C 1
ATOM 747 O O . ALA A 1 92 ? 13.614 18.942 8.504 1.00 45.31 92 ALA A O 1
ATOM 748 N N . THR A 1 93 ? 12.397 17.154 7.944 1.00 45.34 93 THR A N 1
ATOM 749 C CA . THR A 1 93 ? 12.548 17.338 6.501 1.00 45.34 93 THR A CA 1
ATOM 750 C C . THR A 1 93 ? 11.176 17.538 5.888 1.00 45.34 93 THR A C 1
ATOM 752 O O . THR A 1 93 ? 10.515 16.592 5.462 1.00 45.34 93 THR A O 1
ATOM 755 N N . SER A 1 94 ? 10.754 18.796 5.831 1.00 41.41 94 SER A N 1
ATOM 756 C CA . SER A 1 94 ? 9.759 19.277 4.882 1.00 41.41 94 SER A CA 1
ATOM 757 C C . SER A 1 94 ? 10.229 18.910 3.471 1.00 41.41 94 SER A C 1
ATOM 759 O O . SER A 1 94 ? 10.884 19.708 2.808 1.00 41.41 94 SER A O 1
ATOM 761 N N . ILE A 1 95 ? 9.966 17.688 3.002 1.00 50.94 95 ILE A N 1
ATOM 762 C CA . ILE A 1 95 ? 10.150 17.368 1.589 1.00 50.94 95 ILE A CA 1
ATOM 763 C C . ILE A 1 95 ? 8.973 18.027 0.879 1.00 50.94 95 ILE A C 1
ATOM 765 O O . ILE A 1 95 ? 7.894 17.454 0.726 1.00 50.94 95 ILE A O 1
ATOM 769 N N . THR A 1 96 ? 9.179 19.287 0.511 1.00 47.88 96 THR A N 1
ATOM 770 C CA . THR A 1 96 ? 8.403 20.000 -0.491 1.00 47.88 96 THR A CA 1
ATOM 771 C C . THR A 1 96 ? 8.527 19.229 -1.805 1.00 47.88 96 THR A C 1
ATOM 773 O O . THR A 1 96 ? 9.412 19.469 -2.622 1.00 47.88 96 THR A O 1
ATOM 776 N N . PHE A 1 97 ? 7.647 18.253 -2.028 1.00 54.97 97 PHE A N 1
ATOM 777 C CA . PHE A 1 97 ? 7.441 17.705 -3.365 1.00 54.97 97 PHE A CA 1
ATOM 778 C C . PHE A 1 97 ? 6.723 18.769 -4.202 1.00 54.97 97 PHE A C 1
ATOM 780 O O . PHE A 1 97 ? 5.499 18.799 -4.268 1.00 54.97 97 PHE A O 1
ATOM 787 N N . GLY A 1 98 ? 7.499 19.676 -4.799 1.00 45.94 98 GLY A N 1
ATOM 788 C CA . GLY A 1 98 ? 7.009 20.631 -5.789 1.00 45.94 98 GLY A CA 1
ATOM 789 C C . GLY A 1 98 ? 7.634 22.014 -5.672 1.00 45.94 98 GLY A C 1
ATOM 790 O O . GLY A 1 98 ? 7.097 22.868 -4.975 1.00 45.94 98 GLY A O 1
ATOM 791 N N . SER A 1 99 ? 8.749 22.220 -6.375 1.00 37.12 99 SER A N 1
ATOM 792 C CA . SER A 1 99 ? 9.087 23.425 -7.158 1.00 37.12 99 SER A CA 1
ATOM 793 C C . SER A 1 99 ? 10.454 23.201 -7.817 1.00 37.12 99 SER A C 1
ATOM 795 O O . SER A 1 99 ? 11.482 23.622 -7.298 1.00 37.12 99 SER A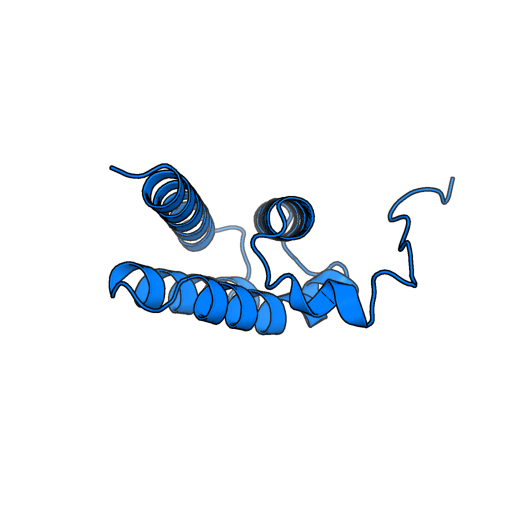 O 1
ATOM 797 N N . ILE A 1 100 ? 10.470 22.484 -8.941 1.00 45.00 100 ILE A N 1
ATOM 798 C CA . ILE A 1 100 ? 11.479 22.701 -9.982 1.00 45.00 100 ILE A CA 1
ATOM 799 C C . ILE A 1 100 ? 10.672 23.031 -11.236 1.00 45.00 100 ILE A C 1
ATOM 801 O O . ILE A 1 100 ? 10.211 22.133 -11.940 1.00 45.00 100 ILE A O 1
ATOM 805 N N . LEU A 1 101 ? 10.424 24.323 -11.424 1.00 39.75 101 LEU A N 1
ATOM 806 C CA . LEU A 1 101 ? 10.259 24.940 -12.732 1.00 39.75 101 LEU A CA 1
ATOM 807 C C . LEU A 1 101 ? 11.253 26.100 -12.788 1.00 39.75 101 LEU A C 1
ATOM 809 O O . LEU A 1 101 ? 11.337 26.811 -11.760 1.00 39.75 101 LEU A O 1
#

Nearest PDB structures (foldseek):
  8hfs-assembly1_B  TM=8.184E-01  e=1.300E-02  Lactococcus lactis subsp. lactis
  5lfi-assembly1_A  TM=7.274E-01  e=3.324E-02  Lactococcus lactis subsp. lactis
  6cio-assembly2_D  TM=6.422E-01  e=1.206E+00  Moorella thermoacetica ATCC 39073
  6cip-assembly3_E  TM=6.326E-01  e=1.504E+00  Moorella thermoacetica ATCC 39073
  6cio-assembly3_F  TM=6.244E-01  e=1.679E+00  Moorella thermoacetica ATCC 39073

pLDDT: mean 83.07, std 18.49, range [37.12, 97.88]

Mean predicted aligned error: 8.19 Å

Secondary structure (DSSP, 8-state):
--HHHHHHHHHHHHHHHHHH-TTS-HHHHHHHHHHHHHHHTT--HHHHHHHHHHHHHHHHHTT-S-HHHHHHHHHHHHTT-S-GGGGGTSTT---------

Sequence (101 aa):
MTKREKESNEILSQIYNLVLNPDINTYERTPLLNAKNRLEKNEYFPRVMKDLEFDLRPYAIKSKLSSSVAKFYMSASTAGKFDRELGRGLAATSITFGSIL

Organism: NCBI:txid1122154